Protein AF-A0A8J4TB31-F1 (afdb_monomer_lite)

pLDDT: mean 76.54, std 14.78, range [47.22, 94.69]

Organism: Clarias magur (NCBI:txid1594786)

Foldseek 3Di:
DPPDPVVVVVVVLVVDPQKDWADDPDDPDDTDIDGDPVPDDPDDDDDDDDDDDDPPPPPPPPDDDDDDDD

Structure (mmCIF, N/CA/C/O backbone):
data_AF-A0A8J4TB31-F1
#
_entry.id   AF-A0A8J4TB31-F1
#
loop_
_atom_site.group_PDB
_atom_site.id
_atom_site.type_symbol
_atom_site.label_atom_id
_atom_site.label_alt_id
_atom_site.label_comp_id
_atom_site.label_asym_id
_atom_site.label_entity_id
_atom_site.label_seq_id
_atom_site.pdbx_PDB_ins_code
_atom_site.Cartn_x
_atom_site.Cartn_y
_atom_site.Cartn_z
_atom_site.occupancy
_atom_site.B_iso_or_equiv
_atom_site.auth_seq_id
_atom_site.auth_comp_id
_atom_site.auth_asym_id
_atom_site.auth_atom_id
_atom_site.pdbx_PDB_model_num
ATOM 1 N N . MET A 1 1 ? 21.802 9.832 -5.005 1.00 54.41 1 MET A N 1
ATOM 2 C CA . MET A 1 1 ? 20.988 10.436 -3.929 1.00 54.41 1 MET A CA 1
ATOM 3 C C . MET A 1 1 ? 19.525 10.024 -4.109 1.00 54.41 1 MET A C 1
ATOM 5 O O . MET A 1 1 ? 18.790 10.727 -4.778 1.00 54.41 1 MET A O 1
ATOM 9 N N . GLU A 1 2 ? 19.099 8.875 -3.570 1.00 53.09 2 GLU A N 1
ATOM 10 C CA . GLU A 1 2 ? 17.744 8.319 -3.825 1.00 53.09 2 GLU A CA 1
ATOM 11 C C . GLU A 1 2 ? 17.000 7.905 -2.533 1.00 53.09 2 GLU A C 1
ATOM 13 O O . GLU A 1 2 ? 15.915 7.334 -2.559 1.00 53.09 2 GLU A O 1
ATOM 18 N N . ARG A 1 3 ? 17.567 8.189 -1.351 1.00 56.53 3 ARG A N 1
ATOM 19 C CA . ARG A 1 3 ? 17.104 7.588 -0.084 1.00 56.53 3 ARG A CA 1
ATOM 20 C C . ARG A 1 3 ? 16.153 8.429 0.771 1.00 56.53 3 ARG A C 1
ATOM 22 O O . ARG A 1 3 ? 15.609 7.889 1.727 1.00 56.53 3 ARG A O 1
ATOM 29 N N . LEU A 1 4 ? 15.906 9.698 0.447 1.00 57.34 4 LEU A N 1
ATOM 30 C CA . LEU A 1 4 ? 15.165 10.590 1.354 1.00 57.34 4 LEU A CA 1
ATOM 31 C C . LEU A 1 4 ? 13.635 10.458 1.237 1.00 57.34 4 LEU A C 1
ATOM 33 O O . LEU A 1 4 ? 12.948 10.428 2.253 1.00 57.34 4 LEU A O 1
ATOM 37 N N . HIS A 1 5 ? 13.089 10.265 0.031 1.00 60.59 5 HIS A N 1
ATOM 38 C CA . HIS A 1 5 ? 11.630 10.203 -0.169 1.00 60.59 5 HIS A CA 1
ATOM 39 C C . HIS A 1 5 ? 10.984 8.924 0.385 1.00 60.59 5 HIS A C 1
ATOM 41 O O . HIS A 1 5 ? 9.841 8.931 0.833 1.00 60.59 5 HIS A O 1
ATOM 47 N N . THR A 1 6 ? 11.715 7.806 0.392 1.00 68.31 6 THR A N 1
ATOM 48 C CA . THR A 1 6 ? 11.169 6.531 0.890 1.00 68.31 6 THR A CA 1
ATOM 49 C C . THR A 1 6 ? 11.061 6.485 2.413 1.00 68.31 6 THR A C 1
ATOM 51 O O . THR A 1 6 ? 10.363 5.619 2.936 1.00 68.31 6 THR A O 1
ATOM 54 N N . ASN A 1 7 ? 11.763 7.369 3.131 1.00 81.56 7 ASN A N 1
ATOM 55 C CA . ASN A 1 7 ? 11.737 7.403 4.590 1.00 81.56 7 ASN A CA 1
ATOM 56 C C . ASN A 1 7 ? 10.444 8.056 5.099 1.00 81.56 7 ASN A C 1
ATOM 58 O O . ASN A 1 7 ? 9.763 7.468 5.934 1.00 81.56 7 ASN A O 1
ATOM 62 N N . SER A 1 8 ? 10.034 9.188 4.515 1.00 90.38 8 SER A N 1
ATOM 63 C CA . SER A 1 8 ? 8.788 9.868 4.894 1.00 90.38 8 SER A CA 1
ATOM 64 C C . SER A 1 8 ? 7.548 9.034 4.569 1.00 90.38 8 SER A C 1
ATOM 66 O O . SER A 1 8 ? 6.635 8.950 5.388 1.00 90.38 8 SER A O 1
ATOM 68 N N . ILE A 1 9 ? 7.520 8.344 3.424 1.00 91.75 9 ILE A N 1
ATOM 69 C CA . ILE A 1 9 ? 6.416 7.432 3.088 1.00 91.75 9 ILE A CA 1
ATOM 70 C C . ILE A 1 9 ? 6.353 6.280 4.097 1.00 91.75 9 ILE A C 1
ATOM 72 O O . ILE A 1 9 ? 5.289 6.005 4.645 1.00 91.75 9 ILE A O 1
ATOM 76 N N . ARG A 1 10 ? 7.489 5.640 4.408 1.00 92.19 10 ARG A N 1
ATOM 77 C CA . ARG A 1 10 ? 7.544 4.566 5.416 1.00 92.19 10 ARG A CA 1
ATOM 78 C C . ARG A 1 10 ? 7.098 5.040 6.798 1.00 92.19 10 ARG A C 1
ATOM 80 O O . ARG A 1 10 ? 6.354 4.327 7.459 1.00 92.19 10 ARG A O 1
ATOM 87 N N . HIS A 1 11 ? 7.505 6.241 7.203 1.00 93.50 11 HIS A N 1
ATOM 88 C CA . HIS A 1 11 ? 7.064 6.857 8.450 1.00 93.50 11 HIS A CA 1
ATOM 89 C C . HIS A 1 11 ? 5.535 6.989 8.502 1.00 93.50 11 HIS A C 1
ATOM 91 O O . HIS A 1 11 ? 4.920 6.534 9.460 1.00 93.50 11 HIS A O 1
ATOM 97 N N . ASN A 1 12 ? 4.914 7.519 7.445 1.00 93.25 12 ASN A N 1
ATOM 98 C CA . ASN A 1 12 ? 3.457 7.677 7.381 1.00 93.25 12 ASN A CA 1
ATOM 99 C C . ASN A 1 12 ? 2.708 6.336 7.418 1.00 93.25 12 ASN A C 1
ATOM 101 O O . ASN A 1 12 ? 1.680 6.220 8.086 1.00 93.25 12 ASN A O 1
ATOM 105 N N . LEU A 1 13 ? 3.225 5.326 6.713 1.00 92.75 13 LEU A N 1
ATOM 106 C CA . LEU A 1 13 ? 2.635 3.985 6.671 1.00 92.75 13 LEU A CA 1
ATOM 107 C C . LEU A 1 13 ? 2.673 3.287 8.035 1.00 92.75 13 LEU A C 1
ATOM 109 O O . LEU A 1 13 ? 1.760 2.533 8.353 1.00 92.75 13 LEU A O 1
ATOM 113 N N . SER A 1 14 ? 3.695 3.564 8.845 1.00 90.69 14 SER A N 1
ATOM 114 C CA . SER A 1 14 ? 3.792 3.045 10.211 1.00 90.69 14 SER A CA 1
ATOM 115 C C . SER A 1 14 ? 3.038 3.895 11.243 1.00 90.69 14 SE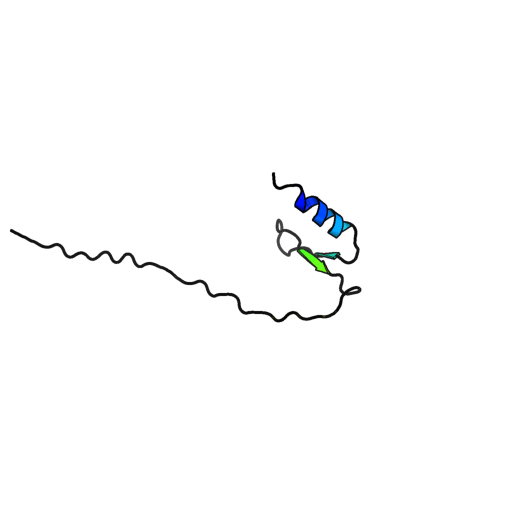R A C 1
ATOM 117 O O . SER A 1 14 ? 2.623 3.359 12.265 1.00 90.69 14 SER A O 1
ATOM 119 N N . LEU A 1 15 ? 2.867 5.203 11.008 1.00 94.69 15 LEU A N 1
ATOM 120 C CA . LEU A 1 15 ? 2.234 6.135 11.953 1.00 94.69 15 LEU A CA 1
ATOM 121 C C . LEU A 1 15 ? 0.705 5.984 12.015 1.00 94.69 15 LEU A C 1
ATOM 123 O O . LEU A 1 15 ? 0.112 6.148 13.079 1.00 94.69 15 LEU A O 1
ATOM 127 N N . HIS A 1 16 ? 0.047 5.710 10.885 1.00 92.50 16 HIS A N 1
ATOM 128 C CA . HIS A 1 16 ? -1.415 5.706 10.798 1.00 92.50 16 HIS A CA 1
ATOM 129 C C . HIS A 1 16 ? -2.001 4.298 10.645 1.00 92.50 16 HIS A C 1
ATOM 131 O O . HIS A 1 16 ? -1.748 3.620 9.652 1.00 92.50 16 HIS A O 1
ATOM 137 N N . SER A 1 17 ? -2.934 3.928 11.531 1.00 90.25 17 SER A N 1
ATOM 138 C CA . SER A 1 17 ? -3.698 2.661 11.482 1.00 90.25 17 SER A CA 1
ATOM 139 C C . SER A 1 17 ? -4.614 2.507 10.259 1.00 90.25 17 SER A C 1
ATOM 141 O O . SER A 1 17 ? -5.203 1.447 10.034 1.00 90.25 17 SER A O 1
ATOM 143 N N . ARG A 1 18 ? -4.739 3.566 9.447 1.00 89.94 18 ARG A N 1
ATOM 144 C CA . ARG A 1 18 ? -5.439 3.539 8.158 1.00 89.94 18 ARG A CA 1
ATOM 145 C C . ARG A 1 18 ? -4.720 2.685 7.118 1.00 89.94 18 ARG A C 1
ATOM 147 O O . ARG A 1 18 ? -5.352 2.335 6.127 1.00 89.94 18 ARG A O 1
ATOM 154 N N . PHE A 1 19 ? -3.439 2.376 7.311 1.00 92.12 19 PHE A N 1
ATOM 155 C CA . PHE A 1 19 ? -2.662 1.549 6.397 1.00 92.12 19 PHE A CA 1
ATOM 156 C C . PHE A 1 19 ? -2.375 0.185 7.015 1.00 92.12 19 PHE A C 1
ATOM 158 O O . PHE A 1 19 ? -1.982 0.082 8.174 1.00 92.12 19 PHE A O 1
ATOM 165 N N . VAL A 1 20 ? -2.541 -0.866 6.217 1.00 92.50 20 VAL A N 1
ATOM 166 C CA . VAL A 1 20 ? -2.224 -2.241 6.607 1.00 92.50 20 VAL A CA 1
ATOM 167 C C . VAL A 1 20 ? -1.206 -2.825 5.642 1.00 92.50 20 VAL A C 1
ATOM 169 O O . VAL A 1 20 ? -1.313 -2.666 4.423 1.00 92.50 20 VAL A O 1
ATOM 172 N N . ARG A 1 21 ? -0.191 -3.492 6.191 1.00 92.38 21 ARG A N 1
ATOM 173 C CA . ARG A 1 21 ? 0.818 -4.194 5.402 1.00 92.38 21 ARG A CA 1
ATOM 174 C C . ARG A 1 21 ? 0.306 -5.587 5.073 1.00 92.38 21 ARG A C 1
ATOM 176 O O . ARG A 1 21 ? -0.051 -6.339 5.974 1.00 92.38 21 ARG A O 1
ATOM 183 N N . VAL A 1 22 ? 0.340 -5.947 3.798 1.00 92.31 22 VAL A N 1
ATOM 184 C CA . VAL A 1 22 ? -0.081 -7.260 3.314 1.00 92.31 22 VAL A CA 1
ATOM 185 C C . VAL A 1 22 ? 1.119 -8.016 2.771 1.00 92.31 22 VAL A C 1
ATOM 187 O O . VAL A 1 22 ? 1.904 -7.509 1.962 1.00 92.31 22 VAL A O 1
ATOM 190 N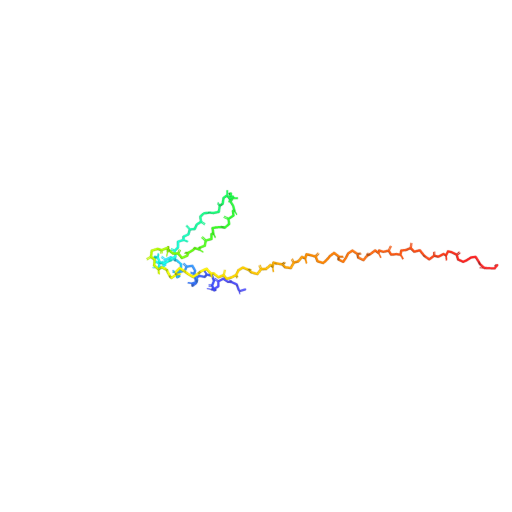 N . GLN A 1 23 ? 1.294 -9.235 3.278 1.00 92.69 23 GLN A N 1
ATOM 191 C CA . GLN A 1 23 ? 2.396 -10.099 2.893 1.00 92.69 23 GLN A CA 1
ATOM 192 C C . GLN A 1 23 ? 2.199 -10.586 1.454 1.00 92.69 23 GLN A C 1
ATOM 194 O O . GLN A 1 23 ? 1.090 -10.893 1.029 1.00 92.69 23 GLN A O 1
ATOM 199 N N . ASN A 1 24 ? 3.290 -10.614 0.696 1.00 92.06 24 ASN A N 1
ATOM 200 C CA . ASN A 1 24 ? 3.303 -11.195 -0.640 1.00 92.06 24 ASN A CA 1
ATOM 201 C C . ASN A 1 24 ? 3.477 -12.715 -0.521 1.00 92.06 24 ASN A C 1
ATOM 203 O O . ASN A 1 24 ? 4.182 -13.171 0.380 1.00 92.06 24 ASN A O 1
ATOM 207 N N . GLU A 1 25 ? 2.870 -13.476 -1.428 1.00 89.62 25 GLU A N 1
ATOM 208 C CA . GLU A 1 25 ? 2.829 -14.946 -1.390 1.00 89.62 25 GLU A CA 1
ATOM 209 C C . GLU A 1 25 ? 4.188 -15.611 -1.684 1.00 89.62 25 GLU A C 1
ATOM 211 O O . GLU A 1 25 ? 4.351 -16.806 -1.468 1.00 89.62 25 GLU A O 1
ATOM 216 N N . GLY A 1 26 ? 5.187 -14.856 -2.155 1.00 85.31 26 GLY A N 1
ATOM 217 C CA . GLY A 1 26 ? 6.528 -15.368 -2.453 1.00 85.31 26 GLY A CA 1
ATOM 218 C C . GLY A 1 26 ? 7.606 -14.890 -1.481 1.00 85.31 26 GLY A C 1
ATOM 219 O O . GLY A 1 26 ? 7.713 -13.695 -1.188 1.00 85.31 26 GLY A O 1
ATOM 220 N N . THR A 1 27 ? 8.472 -15.811 -1.054 1.00 82.19 27 THR A N 1
ATOM 221 C CA . THR A 1 27 ? 9.675 -15.509 -0.268 1.00 82.19 27 THR A CA 1
ATOM 222 C C . THR A 1 27 ? 10.584 -14.550 -1.040 1.00 82.19 27 THR A C 1
ATOM 224 O O . THR A 1 27 ? 10.845 -14.743 -2.226 1.00 82.19 27 THR A O 1
ATOM 227 N N . GLY A 1 28 ? 11.044 -13.481 -0.385 1.00 86.44 28 GLY A N 1
ATOM 228 C CA . GLY A 1 28 ? 11.906 -12.463 -1.001 1.00 86.44 28 GLY A CA 1
ATOM 229 C C . GLY A 1 28 ? 11.184 -11.397 -1.838 1.00 86.44 28 GLY A C 1
ATOM 230 O O . GLY A 1 28 ? 11.846 -10.513 -2.379 1.00 86.44 28 GLY A O 1
ATOM 231 N N . LYS A 1 29 ? 9.847 -11.422 -1.935 1.00 88.75 29 LYS A N 1
ATOM 232 C CA . LYS A 1 29 ? 9.0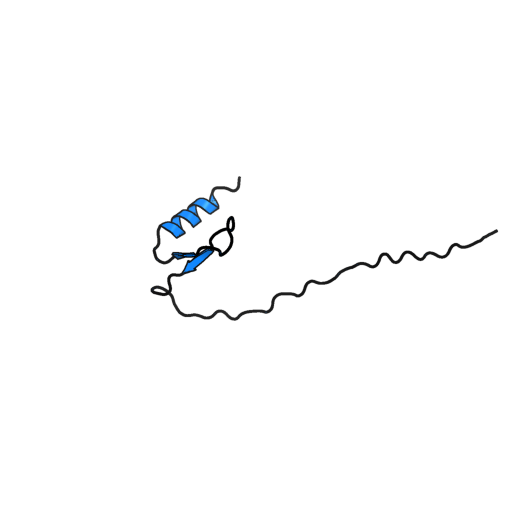69 -10.361 -2.597 1.00 88.75 29 LYS A CA 1
ATOM 233 C C . LYS A 1 29 ? 8.618 -9.296 -1.600 1.00 88.75 29 LYS A C 1
ATOM 235 O O . LYS A 1 29 ? 8.308 -9.593 -0.446 1.00 88.75 29 LYS A O 1
ATOM 240 N N . SER A 1 30 ? 8.552 -8.045 -2.051 1.00 88.62 30 SER A N 1
ATOM 241 C CA . SER A 1 30 ? 8.081 -6.940 -1.218 1.00 88.62 30 SER A CA 1
ATOM 242 C C . SER A 1 30 ? 6.605 -7.105 -0.855 1.00 88.62 30 SER A C 1
ATOM 244 O O . SER A 1 30 ? 5.772 -7.495 -1.677 1.00 88.62 30 SER A O 1
ATOM 246 N N . SER A 1 31 ? 6.287 -6.782 0.399 1.00 92.25 31 SER A N 1
ATOM 247 C CA . SER A 1 31 ? 4.914 -6.566 0.849 1.00 92.25 31 SER A CA 1
ATOM 248 C C . SER A 1 31 ? 4.299 -5.351 0.150 1.00 92.25 31 SER A C 1
ATOM 250 O O . SER A 1 31 ? 5.005 -4.436 -0.278 1.00 92.25 31 SER A O 1
ATOM 252 N N . TRP A 1 32 ? 2.974 -5.316 0.100 1.00 93.69 32 TRP A N 1
ATOM 253 C CA . TRP A 1 32 ? 2.190 -4.199 -0.418 1.00 93.69 32 TRP A CA 1
ATOM 254 C C . TRP A 1 32 ? 1.360 -3.589 0.713 1.00 93.69 32 TRP A C 1
ATOM 256 O O . TRP A 1 32 ? 1.119 -4.234 1.732 1.00 93.69 32 TRP A O 1
ATOM 266 N N . TRP A 1 33 ? 0.973 -2.325 0.568 1.00 93.50 33 TRP A N 1
ATOM 267 C CA . TRP A 1 33 ? 0.164 -1.615 1.558 1.00 93.50 33 TRP A CA 1
ATOM 268 C C . TRP A 1 33 ? -1.246 -1.409 1.020 1.00 93.50 33 TRP A C 1
ATOM 270 O O . TRP A 1 33 ? -1.421 -1.028 -0.137 1.00 93.50 33 TRP A O 1
ATOM 280 N N . MET A 1 34 ? -2.242 -1.646 1.867 1.00 91.94 34 MET A N 1
ATOM 281 C CA . MET A 1 34 ? -3.650 -1.380 1.582 1.00 91.94 34 MET A CA 1
ATOM 282 C C . MET A 1 34 ? -4.233 -0.402 2.600 1.00 91.94 34 MET A C 1
ATOM 284 O O . MET A 1 34 ? -3.651 -0.164 3.658 1.00 91.94 34 MET A O 1
ATOM 288 N N . LEU A 1 35 ? -5.398 0.156 2.275 1.00 89.25 35 LEU A N 1
ATOM 289 C CA . LEU A 1 35 ? -6.216 0.884 3.237 1.00 89.25 35 LEU A CA 1
ATOM 290 C C . LEU A 1 35 ? -6.964 -0.107 4.134 1.00 89.25 35 LEU A C 1
ATOM 292 O O . LEU A 1 35 ? -7.447 -1.134 3.660 1.00 89.25 35 LEU A O 1
ATOM 296 N N . ASN A 1 36 ? -7.070 0.220 5.417 1.00 86.44 36 ASN A N 1
ATOM 297 C CA . ASN A 1 36 ? -7.869 -0.532 6.372 1.00 86.44 36 ASN A CA 1
ATOM 298 C C . ASN A 1 36 ? -9.364 -0.436 5.985 1.00 86.44 36 ASN A C 1
ATOM 300 O O . ASN A 1 36 ? -9.866 0.687 5.851 1.00 86.44 36 ASN A O 1
ATOM 304 N N . PRO A 1 37 ? -10.075 -1.565 5.790 1.00 79.75 37 PRO A N 1
ATOM 305 C CA . PRO A 1 37 ? -11.482 -1.572 5.381 1.00 79.75 37 PRO A CA 1
ATOM 306 C C . PRO A 1 37 ? -12.413 -0.865 6.372 1.00 79.75 37 PRO A C 1
ATOM 308 O O . PRO A 1 37 ? -13.390 -0.262 5.937 1.00 79.75 37 PRO A O 1
ATOM 311 N N . GLU A 1 38 ? -12.076 -0.852 7.665 1.00 75.38 38 GLU A N 1
ATOM 312 C CA . GLU A 1 38 ? -12.898 -0.240 8.721 1.00 75.38 38 GLU A CA 1
ATOM 313 C C . GLU A 1 38 ? -12.953 1.299 8.634 1.00 75.38 38 GLU A C 1
ATOM 315 O O . GLU A 1 38 ? -13.848 1.933 9.185 1.00 75.38 38 GLU A O 1
ATOM 320 N N . GLY A 1 39 ? -11.993 1.926 7.941 1.00 64.56 39 GLY A N 1
ATOM 321 C CA . GLY A 1 39 ? -11.839 3.387 7.884 1.00 64.56 39 GLY A CA 1
ATOM 322 C C . GLY A 1 39 ? -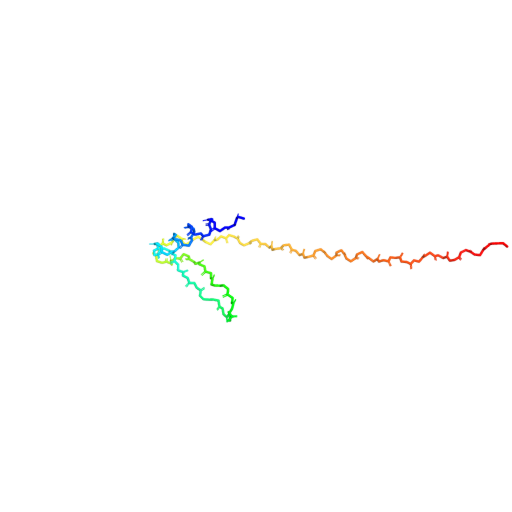12.028 4.009 6.498 1.00 64.56 39 GLY A C 1
ATOM 323 O O . GLY A 1 39 ? -11.656 5.171 6.304 1.00 64.56 39 GLY A O 1
ATOM 324 N N . GLY A 1 40 ? -12.520 3.250 5.511 1.00 65.81 40 GLY A N 1
ATOM 325 C CA . GLY A 1 40 ? -12.458 3.614 4.091 1.00 65.81 40 GLY A CA 1
ATOM 326 C C . GLY A 1 40 ? -13.804 3.675 3.366 1.00 65.81 40 GLY A C 1
ATOM 327 O O . GLY A 1 40 ? -14.680 2.840 3.554 1.00 65.81 40 GLY A O 1
ATOM 328 N N . LYS A 1 41 ? -13.935 4.651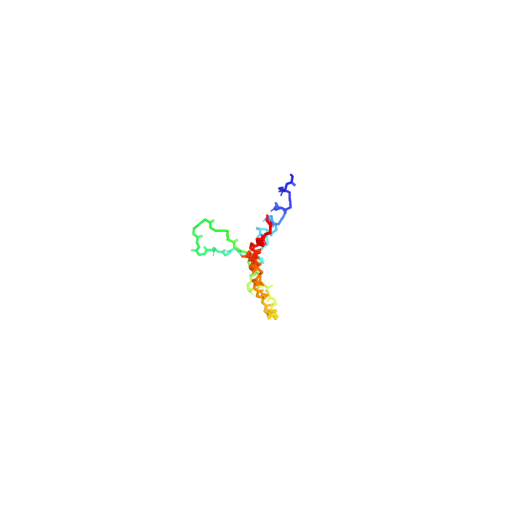 2.457 1.00 61.69 41 LYS A N 1
ATOM 329 C CA . LYS A 1 41 ? -15.062 4.778 1.520 1.00 61.69 41 LYS A CA 1
ATOM 330 C C . LYS A 1 41 ? -14.988 3.679 0.451 1.00 61.69 41 LYS A C 1
ATOM 332 O O . LYS A 1 41 ? -13.976 3.540 -0.236 1.00 61.69 41 LYS A O 1
ATOM 337 N N . ASN A 1 42 ? -16.074 2.939 0.270 1.00 63.00 42 ASN A N 1
ATOM 338 C CA . ASN A 1 42 ? -16.196 1.767 -0.603 1.00 63.00 42 ASN A CA 1
ATOM 339 C C . ASN A 1 42 ? -16.382 2.192 -2.079 1.00 63.00 42 ASN A C 1
ATOM 341 O O . ASN A 1 42 ? -17.441 2.004 -2.673 1.00 63.00 42 ASN A O 1
ATOM 345 N N . GLY A 1 43 ? -15.370 2.811 -2.690 1.00 67.88 43 GLY A N 1
ATOM 346 C CA . GLY A 1 43 ? -15.405 3.199 -4.104 1.00 67.88 43 GLY A CA 1
ATOM 347 C C . GLY A 1 43 ? -14.668 2.196 -4.990 1.00 67.88 43 GLY A C 1
ATOM 348 O O . GLY A 1 43 ? -13.442 2.132 -4.953 1.00 67.88 43 GLY A O 1
ATOM 349 N N . LYS A 1 44 ? -15.379 1.426 -5.823 1.00 72.25 44 LYS A N 1
ATOM 350 C CA . LYS A 1 44 ? -14.734 0.610 -6.869 1.00 72.25 44 LYS A CA 1
ATOM 351 C C . LYS A 1 44 ? -14.262 1.531 -7.999 1.00 72.25 44 LYS A C 1
ATOM 353 O O . LYS A 1 44 ? -15.082 2.158 -8.660 1.00 72.25 44 LYS A O 1
ATOM 358 N N . SER A 1 45 ? -12.952 1.599 -8.233 1.00 75.88 45 SER A N 1
ATOM 359 C CA . SER A 1 45 ? -12.397 2.332 -9.379 1.00 75.88 45 SER A CA 1
ATOM 360 C C . SER A 1 45 ? -12.575 1.519 -10.675 1.00 75.88 45 SER A C 1
ATOM 362 O O . SER A 1 45 ? -12.269 0.320 -10.667 1.00 75.88 45 SER A O 1
ATOM 364 N N . PRO A 1 46 ? -13.062 2.110 -11.787 1.00 81.62 46 PRO A N 1
ATOM 365 C CA . PRO A 1 46 ? -13.182 1.417 -13.068 1.00 81.62 46 PRO A CA 1
ATOM 366 C C . PRO A 1 46 ? -11.841 0.842 -13.546 1.00 81.62 46 PRO A C 1
ATOM 368 O O . PRO A 1 46 ? -10.831 1.545 -13.607 1.00 81.62 46 PRO A O 1
ATOM 371 N N . ARG A 1 47 ? -11.824 -0.439 -13.934 1.00 84.62 47 ARG A N 1
ATOM 372 C CA . ARG A 1 47 ? -10.626 -1.087 -14.488 1.00 84.62 47 ARG A CA 1
ATOM 373 C C . ARG A 1 47 ? -10.545 -0.840 -15.996 1.00 84.62 47 ARG A C 1
ATOM 375 O O . ARG A 1 47 ? -11.442 -1.230 -16.738 1.00 84.62 47 ARG A O 1
ATOM 382 N N . ARG A 1 48 ? -9.449 -0.237 -16.461 1.00 86.12 48 ARG A N 1
ATOM 383 C CA . ARG A 1 48 ? -9.119 -0.135 -17.894 1.00 86.12 48 ARG A CA 1
ATOM 384 C C . ARG A 1 48 ? -8.383 -1.394 -18.365 1.00 86.12 48 ARG A C 1
ATOM 386 O O . ARG A 1 48 ? -7.699 -2.040 -17.572 1.00 86.12 48 ARG A O 1
ATOM 393 N N . ARG A 1 49 ? -8.519 -1.746 -19.651 1.00 83.94 49 ARG A N 1
ATOM 394 C CA . ARG A 1 49 ? -7.694 -2.798 -20.270 1.00 83.94 49 ARG A CA 1
ATOM 395 C C . ARG A 1 49 ? -6.254 -2.301 -20.419 1.00 83.94 49 ARG A C 1
ATOM 397 O O . ARG A 1 49 ? -6.046 -1.142 -20.772 1.00 83.94 49 ARG A O 1
ATOM 404 N N . ALA A 1 50 ? -5.289 -3.172 -20.136 1.00 83.88 50 ALA A N 1
ATOM 405 C CA . ALA A 1 50 ? -3.878 -2.908 -20.401 1.00 83.88 50 ALA A CA 1
ATOM 406 C C . ALA A 1 50 ? -3.595 -2.991 -21.910 1.00 83.88 50 ALA A C 1
ATOM 408 O O . ALA A 1 50 ? -4.307 -3.690 -22.635 1.00 83.88 50 ALA A O 1
ATOM 409 N N . ALA A 1 51 ? -2.569 -2.277 -22.375 1.00 81.06 51 ALA A N 1
ATOM 410 C CA . ALA A 1 51 ? -2.119 -2.367 -23.759 1.00 81.06 51 ALA A CA 1
ATOM 411 C C . ALA A 1 51 ? -1.523 -3.758 -24.038 1.00 81.06 51 ALA A C 1
ATOM 413 O O . ALA A 1 51 ? -0.799 -4.308 -23.206 1.00 81.06 51 ALA A O 1
ATOM 414 N N . SER A 1 52 ? -1.851 -4.322 -25.202 1.00 80.25 52 SER A N 1
ATOM 415 C CA . SER A 1 52 ? -1.193 -5.521 -25.726 1.00 80.25 52 SER A CA 1
ATOM 416 C C . SER A 1 52 ? 0.219 -5.161 -26.183 1.00 80.25 52 SER A C 1
ATOM 418 O O . SER A 1 52 ? 0.450 -4.060 -26.668 1.00 80.25 52 SER A O 1
ATOM 420 N N . MET A 1 53 ? 1.161 -6.087 -26.038 1.00 80.62 53 MET A N 1
ATOM 421 C CA . MET A 1 53 ? 2.539 -5.893 -26.478 1.00 80.62 53 MET A CA 1
ATOM 422 C C . MET A 1 53 ? 2.581 -5.852 -28.014 1.00 80.62 53 MET A C 1
ATOM 424 O O . MET A 1 53 ? 2.191 -6.826 -28.661 1.00 80.62 53 MET A O 1
ATOM 428 N N . ASP A 1 54 ? 3.025 -4.737 -28.599 1.00 72.00 54 ASP A N 1
ATOM 429 C CA . ASP A 1 54 ? 3.214 -4.624 -30.046 1.00 72.00 54 ASP A CA 1
ATOM 430 C C . ASP A 1 54 ? 4.450 -5.439 -30.460 1.00 72.00 54 ASP A C 1
ATOM 432 O O . ASP A 1 54 ? 5.593 -5.081 -30.166 1.00 72.00 54 ASP A O 1
ATOM 436 N N . ASN A 1 55 ? 4.234 -6.568 -31.140 1.00 66.88 55 ASN A N 1
ATOM 437 C CA . ASN A 1 55 ? 5.312 -7.386 -31.699 1.00 66.88 55 ASN A CA 1
ATOM 438 C C . ASN A 1 55 ? 5.947 -6.677 -32.901 1.00 66.88 55 ASN A C 1
ATOM 440 O O . ASN A 1 55 ? 5.589 -6.935 -34.049 1.00 66.88 55 ASN A O 1
ATOM 444 N N . ASN A 1 56 ? 6.936 -5.817 -32.665 1.00 65.25 56 ASN A N 1
ATOM 445 C CA . ASN A 1 56 ? 7.822 -5.370 -33.736 1.00 65.25 56 ASN A CA 1
ATOM 446 C C . ASN A 1 56 ? 8.990 -6.350 -33.908 1.00 65.25 56 ASN A C 1
ATOM 448 O O . ASN A 1 56 ? 10.150 -6.005 -33.674 1.00 65.25 56 ASN A O 1
ATOM 452 N N . SER A 1 57 ? 8.707 -7.583 -34.338 1.00 63.06 57 SER A N 1
ATOM 453 C CA . SER A 1 57 ? 9.753 -8.385 -34.970 1.00 63.06 57 SER A CA 1
ATOM 454 C C . SER A 1 57 ? 9.979 -7.809 -36.369 1.00 63.06 57 SER A C 1
ATOM 456 O O . SER A 1 57 ? 9.322 -8.206 -37.336 1.00 63.06 57 SER A O 1
ATOM 458 N N . LYS A 1 58 ? 10.892 -6.839 -36.492 1.00 57.47 58 LYS A N 1
ATOM 459 C CA . LYS A 1 58 ? 11.444 -6.457 -37.797 1.00 57.47 58 LYS A CA 1
ATOM 460 C C . LYS A 1 58 ? 12.079 -7.711 -38.394 1.00 57.47 58 LYS A C 1
ATOM 462 O O . LYS A 1 58 ? 13.184 -8.084 -38.013 1.00 57.47 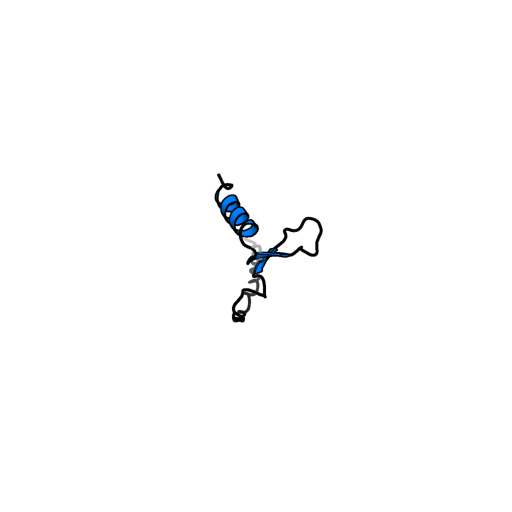58 LYS A O 1
ATOM 467 N N . PHE A 1 59 ? 11.375 -8.378 -39.304 1.00 59.62 59 PHE A N 1
ATOM 468 C CA . PHE A 1 59 ? 11.964 -9.412 -40.144 1.00 59.62 59 PHE A CA 1
ATOM 469 C C . PHE A 1 59 ? 13.187 -8.803 -40.836 1.00 59.62 59 PHE A C 1
ATOM 471 O O . PHE A 1 59 ? 13.060 -7.862 -41.623 1.00 59.62 59 PHE A O 1
ATOM 478 N N . THR A 1 60 ? 14.378 -9.327 -40.554 1.00 61.06 60 THR A N 1
ATOM 479 C CA . THR A 1 60 ? 15.568 -9.060 -41.360 1.00 61.06 60 THR A CA 1
ATOM 480 C C . THR A 1 60 ? 15.340 -9.696 -42.728 1.00 61.06 60 THR A C 1
ATOM 482 O O . THR A 1 60 ? 15.609 -10.870 -42.963 1.00 61.06 60 THR A O 1
ATOM 485 N N . LYS A 1 61 ? 14.776 -8.930 -43.664 1.00 55.97 61 LYS A N 1
ATOM 486 C CA . LYS A 1 61 ? 14.612 -9.377 -45.048 1.00 55.97 61 LYS A CA 1
ATOM 487 C C . LYS A 1 61 ? 15.963 -9.296 -45.762 1.00 55.97 61 LYS A C 1
ATOM 489 O O . LYS A 1 61 ? 16.206 -8.373 -46.531 1.00 55.97 61 LYS A O 1
ATOM 494 N N . SER A 1 62 ? 16.853 -10.258 -45.523 1.00 64.06 62 SER A N 1
ATOM 495 C CA . SER A 1 62 ? 18.026 -10.467 -46.375 1.00 64.06 62 SER A CA 1
ATOM 496 C C . SER A 1 62 ? 17.619 -11.293 -47.598 1.00 64.06 62 SER A C 1
ATOM 498 O O . SER A 1 62 ? 17.470 -12.513 -47.557 1.00 64.06 62 SER A O 1
ATOM 500 N N . ARG A 1 63 ? 17.396 -10.618 -48.729 1.00 61.31 63 ARG A N 1
ATOM 501 C CA . ARG A 1 63 ? 17.388 -11.277 -50.044 1.00 61.31 63 ARG A CA 1
ATOM 502 C C . ARG A 1 63 ? 17.760 -10.286 -51.149 1.00 61.31 63 ARG A C 1
ATOM 504 O O . ARG A 1 63 ? 16.918 -9.865 -51.935 1.00 61.31 63 ARG A O 1
ATOM 511 N N . GLY A 1 64 ? 19.035 -9.906 -51.196 1.00 58.41 64 GLY A N 1
ATOM 512 C CA . GLY A 1 64 ? 19.639 -9.296 -52.381 1.00 58.41 64 GLY A CA 1
ATOM 513 C C . GLY A 1 64 ? 20.101 -10.401 -53.330 1.00 58.41 64 GLY A C 1
ATOM 514 O O . GLY A 1 64 ? 20.935 -11.220 -52.955 1.00 58.41 64 GLY A O 1
ATOM 515 N N . ARG A 1 65 ? 19.522 -10.474 -54.533 1.00 56.53 65 ARG A N 1
ATOM 516 C CA . ARG A 1 65 ? 19.972 -11.381 -55.602 1.00 56.53 65 ARG A CA 1
ATOM 517 C C . ARG A 1 65 ? 21.400 -11.013 -56.017 1.00 56.53 65 ARG A C 1
ATOM 519 O O . ARG A 1 65 ? 21.665 -9.847 -56.293 1.00 56.53 65 ARG A O 1
ATOM 526 N N . ALA A 1 66 ? 22.284 -12.005 -56.121 1.00 61.09 66 ALA A N 1
ATOM 527 C CA . ALA A 1 66 ? 23.571 -11.848 -56.789 1.00 61.09 66 ALA A CA 1
ATOM 528 C C . ALA A 1 66 ? 23.335 -11.528 -58.275 1.00 61.09 66 ALA A C 1
ATOM 530 O O . ALA A 1 66 ? 22.710 -12.314 -58.988 1.00 61.09 66 ALA A O 1
ATOM 531 N N . ALA A 1 67 ? 23.820 -10.378 -58.741 1.00 54.47 67 ALA A N 1
ATOM 532 C CA . ALA A 1 67 ? 23.893 -10.069 -60.162 1.00 54.47 67 ALA A CA 1
ATOM 533 C C . ALA A 1 67 ? 25.264 -10.514 -60.694 1.00 54.47 67 ALA A C 1
ATOM 535 O O . ALA A 1 67 ? 26.294 -10.013 -60.251 1.00 54.47 67 ALA A O 1
ATOM 536 N N . LYS A 1 68 ? 25.275 -11.448 -61.652 1.00 49.09 68 LYS A N 1
ATOM 537 C CA . LYS A 1 68 ? 26.435 -11.695 -62.521 1.00 49.09 68 LYS A CA 1
ATOM 538 C C . LYS A 1 68 ? 26.522 -10.585 -63.576 1.00 49.09 68 LYS A C 1
ATOM 540 O O . LYS A 1 68 ? 25.540 -10.337 -64.274 1.00 49.09 68 LYS A O 1
ATOM 545 N N . LYS A 1 69 ? 27.703 -9.984 -63.731 1.00 50.47 69 LYS A N 1
ATOM 546 C CA . LYS A 1 69 ? 28.178 -9.241 -64.920 1.00 50.47 69 LYS A CA 1
ATOM 547 C C . LYS A 1 69 ? 29.693 -9.022 -64.737 1.00 50.47 69 LYS A C 1
ATOM 549 O O . LYS A 1 69 ? 30.083 -8.750 -63.611 1.00 50.47 69 LYS A O 1
ATOM 554 N N . LYS A 1 70 ? 30.594 -9.105 -65.713 1.00 47.22 70 LYS A N 1
ATOM 555 C CA . LYS A 1 70 ? 30.583 -9.405 -67.150 1.00 47.22 70 LYS A CA 1
ATOM 556 C C . LYS A 1 70 ? 31.855 -10.210 -67.421 1.00 47.22 70 LYS A C 1
ATOM 558 O O . LYS A 1 70 ? 32.845 -9.926 -66.714 1.00 47.22 70 LYS A O 1
#

InterPro domains:
  IPR001766 Fork head domain [PF00250] (6-41)
  IPR001766 Fork head domain [PS50039] (7-50)
  IPR001766 Fork head domain [SM00339] (1-44)
  IPR036388 Winged helix-like DNA-binding domain superfamily [G3DSA:1.10.10.10] (2-50)
  IPR036390 Winged helix DNA-binding domain superfamily [SSF46785] (7-41)

Secondary structure (DSSP, 8-state):
---SHHHHHHHHHHH-TTEEEE--SSTTPPPEEEE-GGGS---PPPPPPPPPP----------PPPPP--

Sequence (70 aa):
MERLHTNSIRHNLSLHSRFVRVQNEGTGKSSWWMLNPEGGKNGKSPRRRAASMDNNSKFTKSRGRAAKKK

Radius of gyration: 26.33 Å; chains: 1; bounding box: 47×26×79 Å